Protein AF-A0AAD3ZI78-F1 (afdb_monomer)

Foldseek 3Di:
DVVVVVPDCVVVVVVVVVVVVVVVVVVVVVCVVVVLVVLLVVLQVVLQVVLQVVCLVVFWQDPVSLVSSCVSCVVSVHHSVVDDDDWPPRGHDPPDHIDD

Solvent-accessible surface area (backbone atoms only — not comparable to full-atom values): 5603 Å² total; per-residue (Å²): 123,74,72,60,70,77,68,54,66,73,61,51,56,54,52,55,49,51,54,52,51,52,52,51,50,55,51,47,51,52,51,53,53,50,49,51,52,52,48,53,54,51,36,52,57,48,23,42,53,53,25,44,54,41,15,69,74,74,32,20,63,42,73,68,26,51,50,49,30,39,52,39,28,48,78,59,75,38,66,50,90,82,56,87,82,65,58,37,45,59,64,45,57,95,90,58,78,77,47,96

Sequence (100 aa):
MIMEILRNDDGQALVEFSLVVFLLVVILFSILEGGLLINAKTVLTSAARETARVCAVEGGRTPGALQRLSDSLASGGIDPDEVTALISPGQAIYGTTITC

Radius of gyration: 26.4 Å; Cα contacts (8 Å, |Δi|>4): 76; chains: 1; bounding box: 49×23×80 Å

pLDDT: mean 90.12, std 11.12, range [52.56, 98.56]

Secondary structure (DSSP, 8-state):
--TTTT--THHHHHHHHHHHHHHHHHHHHHHHHHHHHHHHHHHHHHHHHHHHHHHHHHTBS-HHHHHHHHHHHHHTT--GGG-----B-SB--TTPPPB-

Structure (mmCIF, N/CA/C/O backbone):
data_AF-A0AAD3ZI78-F1
#
_entry.id   AF-A0AAD3ZI78-F1
#
loop_
_atom_site.group_PDB
_atom_site.id
_atom_site.type_symbol
_atom_site.label_atom_id
_atom_site.label_alt_id
_atom_site.label_comp_id
_atom_site.label_asym_id
_atom_site.label_entity_id
_atom_site.label_seq_id
_atom_site.pdbx_PDB_ins_code
_atom_site.Cartn_x
_atom_site.Cartn_y
_atom_site.Cartn_z
_atom_site.occupancy
_atom_site.B_iso_or_equiv
_atom_site.auth_seq_id
_atom_site.auth_comp_id
_atom_site.auth_asym_id
_atom_site.auth_atom_id
_atom_site.pdbx_PDB_model_num
ATOM 1 N N . MET A 1 1 ? 28.216 -0.131 -55.099 1.00 52.56 1 MET A N 1
ATOM 2 C CA . MET A 1 1 ? 28.502 1.008 -54.201 1.00 52.56 1 MET A CA 1
ATOM 3 C C . MET A 1 1 ? 27.323 1.396 -53.300 1.00 52.56 1 MET A C 1
ATOM 5 O O . MET A 1 1 ? 27.580 1.785 -52.179 1.00 52.56 1 MET A O 1
ATOM 9 N N . ILE A 1 2 ? 26.050 1.251 -53.713 1.00 54.50 2 ILE A N 1
ATOM 10 C CA . ILE A 1 2 ? 24.888 1.509 -52.821 1.00 54.50 2 ILE A CA 1
ATOM 11 C C . ILE A 1 2 ? 24.674 0.380 -51.787 1.00 54.50 2 ILE A C 1
ATOM 13 O O . ILE A 1 2 ? 24.245 0.634 -50.669 1.00 54.50 2 ILE A O 1
ATOM 17 N N . MET A 1 3 ? 25.040 -0.861 -52.129 1.00 56.88 3 MET A N 1
ATOM 18 C CA . MET A 1 3 ? 24.809 -2.038 -51.274 1.00 56.88 3 MET A CA 1
ATOM 19 C C . MET A 1 3 ? 25.726 -2.131 -50.038 1.00 56.88 3 MET A C 1
ATOM 21 O O . MET A 1 3 ? 25.402 -2.859 -49.110 1.00 56.88 3 MET A O 1
ATOM 25 N N . GLU A 1 4 ? 26.854 -1.410 -50.007 1.00 57.28 4 GLU A N 1
ATOM 26 C CA . GLU A 1 4 ? 27.751 -1.371 -48.834 1.00 57.28 4 GLU A CA 1
ATOM 27 C C . GLU A 1 4 ? 27.272 -0.391 -47.756 1.00 57.28 4 GLU A C 1
ATOM 29 O O . GLU A 1 4 ? 27.529 -0.613 -46.581 1.00 57.28 4 GLU A O 1
ATOM 34 N N . ILE A 1 5 ? 26.503 0.639 -48.124 1.00 56.22 5 ILE A N 1
ATOM 35 C CA . ILE A 1 5 ? 25.954 1.621 -47.171 1.00 56.22 5 ILE A CA 1
ATOM 36 C C . ILE A 1 5 ? 24.827 0.996 -46.325 1.00 56.22 5 ILE A C 1
ATOM 38 O O . ILE A 1 5 ? 24.582 1.410 -45.197 1.00 56.22 5 ILE A O 1
ATOM 42 N N . LEU A 1 6 ? 24.164 -0.041 -46.848 1.00 58.78 6 LEU A N 1
ATOM 43 C CA . LEU A 1 6 ? 23.097 -0.783 -46.163 1.00 58.78 6 LEU A CA 1
ATOM 44 C C . LEU A 1 6 ? 23.615 -1.852 -45.187 1.00 58.78 6 LEU A C 1
ATOM 46 O O . LEU A 1 6 ? 22.817 -2.458 -44.478 1.00 58.78 6 LEU A O 1
ATOM 50 N N . ARG A 1 7 ? 24.929 -2.097 -45.149 1.00 59.78 7 ARG A N 1
ATOM 51 C CA . ARG A 1 7 ? 25.571 -3.106 -44.296 1.00 59.78 7 ARG A CA 1
ATOM 52 C C . ARG A 1 7 ? 26.463 -2.423 -43.261 1.00 59.78 7 ARG A C 1
ATOM 54 O O . ARG A 1 7 ? 27.646 -2.726 -43.157 1.00 59.78 7 ARG A O 1
ATOM 61 N N . ASN A 1 8 ? 25.890 -1.438 -42.571 1.00 61.53 8 ASN A N 1
ATOM 62 C CA . ASN A 1 8 ? 26.553 -0.735 -41.483 1.00 61.53 8 ASN A CA 1
ATOM 63 C C . ASN A 1 8 ? 26.027 -1.271 -40.143 1.00 61.53 8 ASN A C 1
ATOM 65 O O . ASN A 1 8 ? 24.882 -0.999 -39.775 1.00 61.53 8 ASN A O 1
ATOM 69 N N . ASP A 1 9 ? 26.856 -2.035 -39.429 1.00 64.56 9 ASP A N 1
ATOM 70 C CA . ASP A 1 9 ? 26.504 -2.685 -38.153 1.00 64.56 9 ASP A CA 1
ATOM 71 C C . ASP A 1 9 ? 26.240 -1.668 -37.018 1.00 64.56 9 ASP A C 1
ATOM 73 O O . ASP A 1 9 ? 25.617 -1.998 -36.007 1.00 64.56 9 ASP A O 1
ATOM 77 N N . ASP A 1 10 ? 26.620 -0.397 -37.206 1.00 68.00 10 ASP A N 1
ATOM 78 C CA . ASP A 1 10 ? 26.399 0.684 -36.235 1.00 68.00 10 ASP A CA 1
ATOM 79 C C . ASP A 1 10 ? 24.909 0.895 -35.898 1.00 68.00 10 ASP A C 1
ATOM 81 O O . ASP A 1 10 ? 24.553 1.207 -34.760 1.00 68.00 10 ASP A O 1
ATOM 85 N N . GLY A 1 11 ? 24.015 0.712 -36.879 1.00 78.19 11 GLY A N 1
ATOM 86 C CA . GLY A 1 11 ? 22.568 0.839 -36.672 1.00 78.19 11 GLY A CA 1
ATOM 87 C C . GLY A 1 11 ? 21.959 -0.363 -35.945 1.00 78.19 11 GLY A C 1
ATOM 88 O O . GLY A 1 11 ? 20.976 -0.215 -35.219 1.00 78.19 11 GLY A O 1
ATOM 89 N N . GLN A 1 12 ? 22.562 -1.544 -36.098 1.00 86.50 12 GLN A N 1
ATOM 90 C CA . GLN A 1 12 ? 22.105 -2.774 -35.456 1.00 86.50 12 GLN A CA 1
ATOM 91 C C . GLN A 1 12 ? 22.325 -2.715 -33.941 1.00 86.50 12 GLN A C 1
ATOM 93 O O . GLN A 1 12 ? 21.399 -2.999 -33.182 1.00 86.50 12 GLN A O 1
ATOM 98 N N . ALA A 1 13 ? 23.502 -2.257 -33.502 1.00 87.69 13 ALA A N 1
ATOM 99 C CA . ALA A 1 13 ? 23.810 -2.100 -32.080 1.00 87.69 13 ALA A CA 1
ATOM 100 C C . ALA A 1 13 ? 22.825 -1.150 -31.370 1.00 87.69 13 ALA A C 1
ATOM 102 O O . ALA A 1 13 ? 22.404 -1.409 -30.241 1.00 87.69 13 ALA A O 1
ATOM 103 N N . LEU A 1 14 ? 22.401 -0.074 -32.047 1.00 91.75 14 LEU A N 1
ATOM 104 C CA . LEU A 1 14 ? 21.403 0.863 -31.525 1.00 91.75 14 LEU A CA 1
ATOM 105 C C . LEU A 1 14 ? 20.031 0.194 -31.332 1.00 91.75 14 LEU A C 1
ATOM 107 O O . LEU A 1 14 ? 19.369 0.420 -30.315 1.00 91.75 14 LEU A O 1
ATOM 111 N N . VAL A 1 15 ? 19.598 -0.628 -32.292 1.00 92.50 15 VAL A N 1
ATOM 112 C CA . VAL A 1 15 ? 18.311 -1.340 -32.235 1.00 92.50 15 VAL A CA 1
ATOM 113 C C . VAL A 1 15 ? 18.327 -2.413 -31.148 1.00 92.50 15 VAL A C 1
ATOM 115 O O . VAL A 1 15 ? 17.394 -2.479 -30.349 1.00 92.50 15 VAL A O 1
ATOM 118 N N . GLU A 1 16 ? 19.395 -3.209 -31.068 1.00 92.75 16 GLU A N 1
ATOM 119 C CA . GLU A 1 16 ? 19.564 -4.230 -30.028 1.00 92.75 16 GLU A CA 1
ATOM 120 C C . GLU A 1 16 ? 19.541 -3.606 -28.629 1.00 92.75 16 GLU A C 1
ATOM 122 O O . GLU A 1 16 ? 18.783 -4.049 -27.764 1.00 92.75 16 GLU A O 1
ATOM 127 N N . PHE A 1 17 ? 20.289 -2.518 -28.423 1.00 94.38 17 PHE A N 1
ATOM 128 C CA . PHE A 1 17 ? 20.275 -1.790 -27.156 1.00 94.38 17 PHE A CA 1
ATOM 129 C C . PHE A 1 17 ? 18.887 -1.227 -26.828 1.00 94.38 17 PHE A C 1
ATOM 131 O O . PHE A 1 17 ? 18.421 -1.363 -25.696 1.00 94.38 17 PHE A O 1
ATOM 138 N N . SER A 1 18 ? 18.196 -0.647 -27.812 1.00 95.81 18 SER A N 1
ATOM 139 C CA . SER A 1 18 ? 16.851 -0.091 -27.617 1.00 95.81 18 SER A CA 1
ATOM 140 C C . SER A 1 18 ? 15.847 -1.161 -27.185 1.00 95.81 18 SER A C 1
ATOM 142 O O . SER A 1 18 ? 15.036 -0.912 -26.295 1.00 95.81 18 SER A O 1
ATOM 144 N N . LEU A 1 19 ? 15.927 -2.367 -27.758 1.00 96.44 19 LEU A N 1
ATOM 145 C CA . LEU A 1 19 ? 15.078 -3.496 -27.372 1.00 96.44 19 LEU A CA 1
ATOM 146 C C . LEU A 1 19 ? 15.380 -3.984 -25.951 1.00 96.44 19 LEU A C 1
ATOM 148 O O . LEU A 1 19 ? 14.450 -4.236 -25.183 1.00 96.44 19 LEU A O 1
ATOM 152 N N . VAL A 1 20 ? 16.660 -4.077 -25.576 1.00 97.38 20 VAL A N 1
ATOM 153 C CA . VAL A 1 20 ? 17.063 -4.475 -24.218 1.00 97.38 20 VAL A CA 1
ATOM 154 C C . VAL A 1 20 ? 16.598 -3.448 -23.190 1.00 97.38 20 VAL A C 1
ATOM 156 O O . VAL A 1 20 ? 15.990 -3.824 -22.191 1.00 97.38 20 VAL A O 1
ATOM 159 N N . VAL A 1 21 ? 16.831 -2.155 -23.431 1.00 97.62 21 VAL A N 1
ATOM 160 C CA . VAL A 1 21 ? 16.385 -1.086 -22.526 1.00 97.62 21 VAL A CA 1
ATOM 161 C C . VAL A 1 21 ? 14.867 -1.062 -22.419 1.00 97.62 21 VAL A C 1
ATOM 163 O O . VAL A 1 21 ? 14.346 -0.975 -21.311 1.00 97.62 21 VAL A O 1
ATOM 166 N N . PHE A 1 22 ? 14.147 -1.194 -23.535 1.00 97.06 22 PHE A N 1
ATOM 167 C CA . PHE A 1 22 ? 12.689 -1.269 -23.518 1.00 97.06 22 PHE A CA 1
ATOM 168 C C . PHE A 1 22 ? 12.193 -2.426 -22.639 1.00 97.06 22 PHE A C 1
ATOM 170 O O . PHE A 1 22 ? 11.347 -2.221 -21.768 1.00 97.06 22 PHE A O 1
ATOM 177 N N . LEU A 1 23 ? 12.772 -3.620 -22.798 1.00 98.19 23 LEU A N 1
ATOM 178 C CA . LEU A 1 23 ? 12.443 -4.777 -21.967 1.00 98.19 23 LEU A CA 1
ATOM 179 C C . LEU A 1 23 ? 12.782 -4.539 -20.486 1.00 98.19 23 LEU A C 1
ATOM 181 O O . LEU A 1 23 ? 11.972 -4.853 -19.616 1.00 98.19 23 LEU A O 1
ATOM 185 N N . LEU A 1 24 ? 13.947 -3.955 -20.192 1.00 98.50 24 LEU A N 1
ATOM 186 C CA . LEU A 1 24 ? 14.355 -3.621 -18.825 1.00 98.50 24 LEU A CA 1
ATOM 187 C C . LEU A 1 24 ? 13.399 -2.625 -18.168 1.00 98.50 24 LEU A C 1
ATOM 189 O O . LEU A 1 24 ? 13.075 -2.791 -16.996 1.00 98.50 24 LEU A O 1
ATOM 193 N N . VAL A 1 25 ? 12.913 -1.629 -18.911 1.00 98.38 25 VAL A N 1
ATOM 194 C CA . VAL A 1 25 ? 11.924 -0.663 -18.417 1.00 98.38 25 VAL A CA 1
ATOM 195 C C . VAL A 1 25 ? 10.611 -1.366 -18.075 1.00 98.38 25 VAL A C 1
ATOM 197 O O . VAL A 1 25 ? 10.085 -1.159 -16.983 1.00 98.38 25 VAL A O 1
ATOM 200 N N . VAL A 1 26 ? 10.110 -2.250 -18.945 1.00 98.38 26 VAL A N 1
ATOM 201 C CA . VAL A 1 26 ? 8.890 -3.034 -18.670 1.00 98.38 26 VAL A CA 1
ATOM 202 C C . VAL A 1 26 ? 9.057 -3.904 -17.420 1.00 98.38 26 VAL A C 1
ATOM 204 O O . VAL A 1 26 ? 8.173 -3.931 -16.559 1.00 98.38 26 VAL A O 1
ATOM 207 N N . ILE A 1 27 ? 10.197 -4.586 -17.282 1.00 98.56 27 ILE A N 1
ATOM 208 C CA . ILE A 1 27 ? 10.502 -5.411 -16.105 1.00 98.56 27 ILE A CA 1
ATOM 209 C C . ILE A 1 27 ? 10.590 -4.544 -14.845 1.00 98.56 27 ILE A C 1
ATOM 211 O O . ILE A 1 27 ? 10.032 -4.912 -13.813 1.00 98.56 27 ILE A O 1
ATOM 215 N N . LEU A 1 28 ? 11.247 -3.386 -14.923 1.00 98.56 28 LEU A N 1
ATOM 216 C CA . LEU A 1 28 ? 11.381 -2.463 -13.801 1.00 98.56 28 LEU A CA 1
ATOM 217 C C . LEU A 1 28 ? 10.009 -1.999 -13.304 1.00 98.56 28 LEU A C 1
ATOM 219 O O . LEU A 1 28 ? 9.725 -2.149 -12.119 1.00 98.56 28 LEU A O 1
ATOM 223 N N . PHE A 1 29 ? 9.138 -1.510 -14.191 1.00 98.44 29 PHE A N 1
ATOM 224 C CA . PHE A 1 29 ? 7.779 -1.108 -13.809 1.00 98.44 29 PHE A CA 1
ATOM 225 C C . PHE A 1 29 ? 6.981 -2.272 -13.218 1.00 98.44 29 PHE A C 1
ATOM 227 O O . PHE A 1 29 ? 6.338 -2.099 -12.186 1.00 98.44 29 PHE A O 1
ATOM 234 N N . SER A 1 30 ? 7.107 -3.472 -13.789 1.00 98.38 30 SER A N 1
ATOM 235 C CA . SER A 1 30 ? 6.454 -4.674 -13.252 1.00 98.38 30 SER A CA 1
ATOM 236 C C . SER A 1 30 ? 6.899 -4.985 -11.817 1.00 98.38 30 SER A C 1
ATOM 238 O O . SER A 1 30 ? 6.078 -5.346 -10.974 1.00 98.38 30 SER A O 1
ATOM 240 N N . ILE A 1 31 ? 8.192 -4.828 -11.512 1.00 98.44 31 ILE A N 1
ATOM 241 C CA . ILE A 1 31 ? 8.732 -5.029 -10.160 1.00 98.44 31 ILE A CA 1
ATOM 242 C C . ILE A 1 31 ? 8.243 -3.934 -9.208 1.00 98.44 31 ILE A C 1
ATOM 244 O O . ILE A 1 31 ? 7.868 -4.246 -8.079 1.00 98.44 31 ILE A O 1
ATOM 248 N N . LEU A 1 32 ? 8.234 -2.669 -9.640 1.00 98.25 32 LEU A N 1
ATOM 249 C CA . LEU A 1 32 ? 7.789 -1.547 -8.809 1.00 98.25 32 LEU A CA 1
ATOM 250 C C . LEU A 1 32 ? 6.301 -1.665 -8.455 1.00 98.25 32 LEU A C 1
ATOM 252 O O . LEU A 1 32 ? 5.945 -1.604 -7.278 1.00 98.25 32 LEU A O 1
ATOM 256 N N . GLU A 1 33 ? 5.443 -1.895 -9.450 1.00 97.75 33 GLU A N 1
ATOM 257 C CA . GLU A 1 33 ? 4.004 -2.080 -9.236 1.00 97.75 33 GLU A CA 1
ATOM 258 C C . GLU A 1 33 ? 3.714 -3.346 -8.426 1.00 97.75 33 GLU A C 1
ATOM 260 O O . GLU A 1 33 ? 2.930 -3.315 -7.475 1.00 97.75 33 GLU A O 1
ATOM 265 N N . GLY A 1 34 ? 4.399 -4.452 -8.738 1.00 98.19 34 GLY A N 1
ATOM 266 C CA . GLY A 1 34 ? 4.280 -5.695 -7.981 1.00 98.19 34 GLY A CA 1
ATOM 267 C C . GLY A 1 34 ? 4.691 -5.526 -6.516 1.00 98.19 34 GLY A C 1
ATOM 268 O O . GLY A 1 34 ? 4.000 -6.004 -5.615 1.00 98.19 34 GLY A O 1
ATOM 269 N N . GLY A 1 35 ? 5.780 -4.799 -6.260 1.00 97.19 35 GLY A N 1
ATO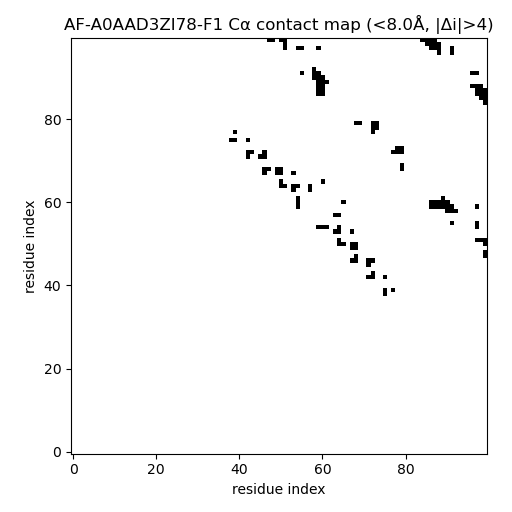M 270 C CA . GLY A 1 35 ? 6.238 -4.465 -4.915 1.00 97.19 35 GLY A CA 1
ATOM 271 C C . GLY A 1 35 ? 5.217 -3.629 -4.145 1.00 97.19 35 GLY A C 1
ATOM 272 O O . GLY A 1 35 ? 4.904 -3.953 -2.998 1.00 97.19 35 GLY A O 1
ATOM 273 N N . LEU A 1 36 ? 4.639 -2.607 -4.785 1.00 95.88 36 LEU A N 1
ATOM 274 C CA . LEU A 1 36 ? 3.613 -1.761 -4.175 1.00 95.88 36 LEU A CA 1
ATOM 275 C C . LEU A 1 36 ? 2.344 -2.557 -3.832 1.00 95.88 36 LEU A C 1
ATOM 277 O O . LEU A 1 36 ? 1.811 -2.418 -2.730 1.00 95.88 36 LEU A O 1
ATOM 281 N N . LEU A 1 37 ? 1.907 -3.451 -4.724 1.00 97.12 37 LEU A N 1
ATOM 282 C CA . LEU A 1 37 ? 0.762 -4.333 -4.488 1.00 97.12 37 LEU A CA 1
ATOM 283 C C . LEU A 1 37 ? 0.996 -5.269 -3.291 1.00 97.12 37 LEU A C 1
ATOM 285 O O . LEU A 1 37 ? 0.124 -5.429 -2.431 1.00 97.12 37 LEU A O 1
ATOM 289 N N . ILE A 1 38 ? 2.178 -5.888 -3.218 1.00 97.88 38 ILE A N 1
ATOM 290 C CA . ILE A 1 38 ? 2.547 -6.781 -2.111 1.00 97.88 38 ILE A CA 1
ATOM 291 C C . ILE A 1 38 ? 2.631 -6.003 -0.794 1.00 97.88 38 ILE A C 1
ATOM 293 O O . ILE A 1 38 ? 2.155 -6.501 0.233 1.00 97.88 38 ILE A O 1
ATOM 297 N N . ASN A 1 39 ? 3.182 -4.786 -0.817 1.00 96.25 39 ASN A N 1
ATOM 298 C CA . ASN A 1 39 ? 3.208 -3.900 0.343 1.00 96.25 39 ASN A CA 1
ATOM 299 C C . ASN A 1 39 ? 1.785 -3.601 0.833 1.00 96.25 39 ASN A C 1
ATOM 301 O O . ASN A 1 39 ? 1.473 -3.885 1.989 1.00 96.25 39 ASN A O 1
ATOM 305 N N . ALA A 1 40 ? 0.900 -3.140 -0.056 1.00 95.94 40 ALA A N 1
ATOM 306 C CA . ALA A 1 40 ? -0.480 -2.805 0.291 1.00 95.94 40 ALA A CA 1
ATOM 307 C C . ALA A 1 40 ? -1.223 -3.999 0.916 1.00 95.94 40 ALA A C 1
ATOM 309 O O . ALA A 1 40 ? -1.851 -3.877 1.970 1.00 95.94 40 ALA A O 1
ATOM 310 N N . LYS A 1 41 ? -1.076 -5.198 0.334 1.00 96.56 41 LYS A N 1
ATOM 311 C CA . LYS A 1 41 ? -1.650 -6.435 0.887 1.00 96.56 41 LYS A CA 1
ATOM 312 C C . LYS A 1 41 ? -1.092 -6.770 2.274 1.00 96.56 41 LYS A C 1
ATOM 314 O O . LYS A 1 41 ? -1.828 -7.221 3.156 1.00 96.56 41 LYS A O 1
ATOM 319 N N . THR A 1 42 ? 0.209 -6.587 2.474 1.00 97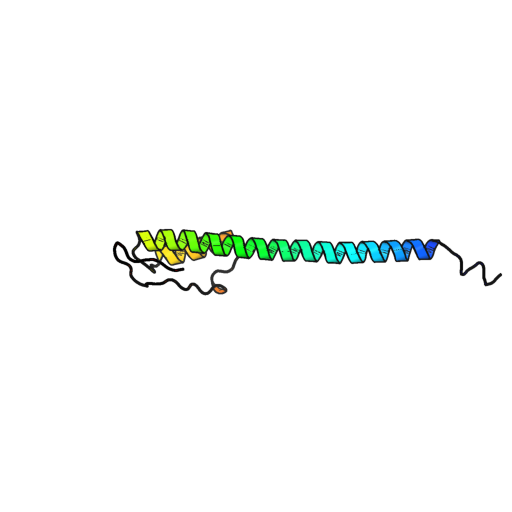.06 42 THR A N 1
ATOM 320 C CA . THR A 1 42 ? 0.877 -6.883 3.749 1.00 97.06 42 THR A CA 1
ATOM 321 C C . THR A 1 42 ? 0.419 -5.928 4.846 1.00 97.06 42 THR A C 1
ATOM 323 O O . THR A 1 42 ? 0.071 -6.381 5.938 1.00 97.06 42 THR A O 1
ATOM 326 N N . VAL A 1 43 ? 0.334 -4.633 4.540 1.00 96.62 43 VAL A N 1
ATOM 327 C CA . VAL A 1 43 ? -0.191 -3.607 5.450 1.00 96.62 43 VAL A CA 1
ATOM 328 C C . VAL A 1 43 ? -1.644 -3.907 5.806 1.00 96.62 43 VAL A C 1
ATOM 330 O O . VAL A 1 43 ? -1.954 -4.027 6.98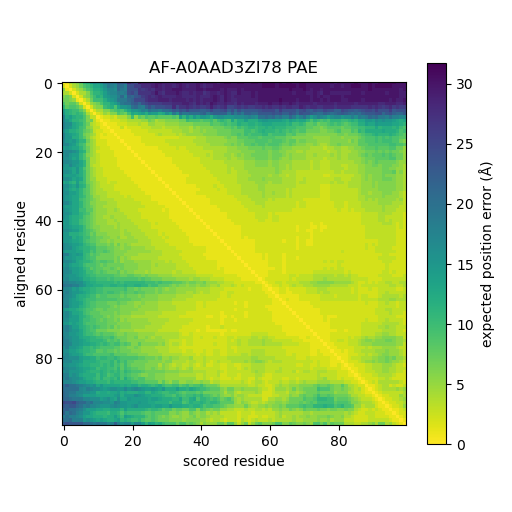8 1.00 96.62 43 VAL A O 1
ATOM 333 N N . LEU A 1 44 ? -2.516 -4.134 4.8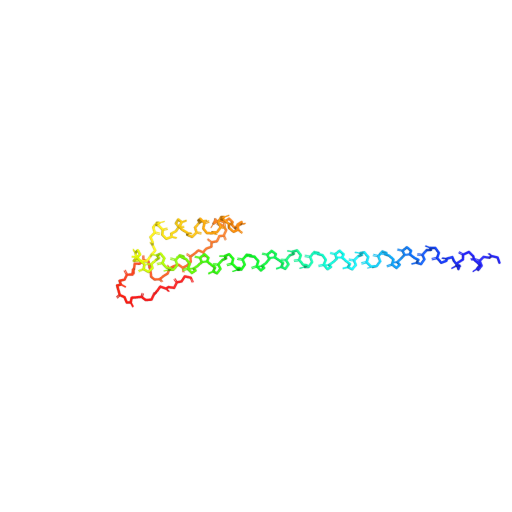16 1.00 95.88 44 LEU A N 1
ATOM 334 C CA . LEU A 1 44 ? -3.943 -4.378 5.052 1.00 95.88 44 LEU A CA 1
ATOM 335 C C . LEU A 1 44 ? -4.186 -5.611 5.935 1.00 95.88 44 LEU A C 1
ATOM 337 O O . LEU A 1 44 ? -4.954 -5.559 6.892 1.00 95.88 44 LEU A O 1
ATOM 341 N N . THR A 1 45 ? -3.495 -6.720 5.656 1.00 95.56 45 THR A N 1
ATOM 342 C CA . THR A 1 45 ? -3.632 -7.946 6.464 1.00 95.56 45 THR A CA 1
ATOM 343 C C . THR A 1 45 ? -3.071 -7.796 7.877 1.00 95.56 45 THR A C 1
ATOM 345 O O . THR A 1 45 ? -3.605 -8.392 8.813 1.00 95.56 45 THR A O 1
ATOM 348 N N . SER A 1 46 ? -2.006 -7.015 8.050 1.00 95.62 46 SER A N 1
ATOM 349 C CA . SER A 1 46 ? -1.424 -6.746 9.368 1.00 95.62 46 SER A CA 1
ATOM 350 C C . SER A 1 46 ? -2.325 -5.827 10.189 1.00 95.62 46 SER A C 1
ATOM 352 O O . SER A 1 46 ? -2.617 -6.142 11.342 1.00 95.62 46 SER A O 1
ATOM 354 N N . ALA A 1 47 ? -2.843 -4.763 9.570 1.00 95.69 47 ALA A N 1
ATOM 355 C CA . ALA A 1 47 ? -3.790 -3.837 10.175 1.00 95.69 47 ALA A CA 1
ATOM 356 C C . ALA A 1 47 ? -5.075 -4.559 10.610 1.00 95.69 47 A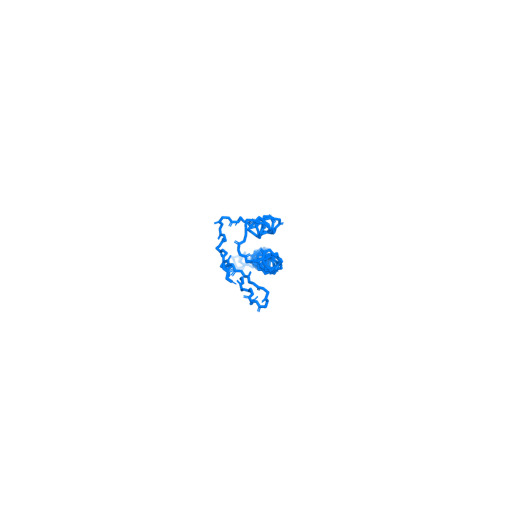LA A C 1
ATOM 358 O O . ALA A 1 47 ? -5.471 -4.447 11.765 1.00 95.69 47 ALA A O 1
ATOM 359 N N . ALA A 1 48 ? -5.659 -5.403 9.749 1.00 94.44 48 ALA A N 1
ATOM 360 C CA . ALA A 1 48 ? -6.847 -6.190 10.092 1.00 94.44 48 ALA A CA 1
ATOM 361 C C . ALA A 1 48 ? -6.629 -7.096 11.319 1.00 94.44 48 ALA A C 1
ATOM 363 O O . ALA A 1 48 ? -7.485 -7.164 12.202 1.00 94.44 48 ALA A O 1
ATOM 364 N N . ARG A 1 49 ? -5.469 -7.765 11.414 1.00 93.56 49 ARG A N 1
ATOM 365 C CA . ARG A 1 49 ? -5.130 -8.618 12.568 1.00 93.56 49 ARG A CA 1
ATOM 366 C C . ARG A 1 49 ? -4.952 -7.820 13.854 1.00 93.56 49 ARG A C 1
ATOM 368 O O . ARG A 1 49 ? -5.446 -8.238 14.900 1.00 93.56 49 ARG A O 1
ATOM 375 N N . GLU A 1 50 ? -4.250 -6.696 13.784 1.00 94.00 50 GLU A N 1
ATOM 376 C CA . GLU A 1 50 ? -4.030 -5.834 14.945 1.00 94.00 50 GLU A CA 1
ATOM 377 C C . GLU A 1 50 ? -5.352 -5.228 15.433 1.00 94.00 50 GLU A C 1
ATOM 379 O O . GLU A 1 50 ? -5.663 -5.294 16.622 1.00 94.00 50 GLU A O 1
ATOM 384 N N . THR A 1 51 ? -6.196 -4.748 14.518 1.00 94.50 51 THR A N 1
ATOM 385 C CA . THR A 1 51 ? -7.539 -4.261 14.844 1.00 94.50 51 THR A CA 1
ATOM 386 C C . THR A 1 51 ? -8.404 -5.361 15.447 1.00 94.50 51 THR A C 1
ATOM 388 O O . THR A 1 51 ? -9.032 -5.123 16.472 1.00 94.50 51 THR A O 1
ATOM 391 N N . ALA A 1 52 ? -8.397 -6.580 14.897 1.00 93.69 52 ALA A N 1
ATOM 392 C CA . ALA A 1 52 ? -9.135 -7.705 15.475 1.00 93.69 52 ALA A CA 1
ATOM 393 C C . ALA A 1 52 ? -8.687 -8.019 16.914 1.00 93.69 52 ALA A C 1
ATOM 395 O O . ALA A 1 52 ? -9.526 -8.308 17.769 1.00 93.69 52 ALA A O 1
ATOM 396 N N . ARG A 1 53 ? -7.382 -7.910 17.211 1.00 92.31 53 ARG A N 1
ATOM 397 C CA . ARG A 1 53 ? -6.851 -8.059 18.574 1.00 92.31 53 ARG A CA 1
ATOM 398 C C . ARG A 1 53 ? -7.411 -6.991 19.507 1.00 92.31 53 ARG A C 1
ATOM 400 O O . ARG A 1 53 ? -7.843 -7.318 20.609 1.00 92.31 53 ARG A O 1
ATOM 407 N N . VAL A 1 54 ? -7.420 -5.734 19.068 1.00 94.94 54 VAL A N 1
ATOM 408 C CA . VAL A 1 54 ? -7.983 -4.625 19.850 1.00 94.94 54 VAL A CA 1
ATOM 409 C C . VAL A 1 54 ? -9.485 -4.827 20.054 1.00 94.94 54 VAL A C 1
ATOM 411 O O . VAL A 1 54 ? -9.948 -4.757 21.186 1.00 94.94 54 VAL A O 1
ATOM 414 N N . CYS A 1 55 ? -10.232 -5.194 19.013 1.00 94.06 55 CYS A N 1
ATOM 415 C CA . CYS A 1 55 ? -11.658 -5.507 19.104 1.00 94.06 55 CYS A CA 1
ATOM 416 C C . CYS A 1 55 ? -11.955 -6.649 20.083 1.00 94.06 55 CYS A C 1
ATOM 418 O O . CYS A 1 55 ? -12.935 -6.581 20.819 1.00 94.06 55 CYS A O 1
ATOM 420 N N . ALA A 1 56 ? -11.124 -7.693 20.122 1.00 92.38 56 ALA A N 1
ATOM 421 C CA . ALA A 1 56 ? -11.306 -8.802 21.056 1.00 92.38 56 ALA A CA 1
ATOM 422 C C . ALA A 1 56 ? -11.126 -8.372 22.523 1.00 92.38 56 ALA A C 1
ATOM 424 O O . ALA A 1 56 ? -11.784 -8.920 23.404 1.00 92.38 56 ALA A O 1
ATOM 425 N N . VAL A 1 57 ? -10.252 -7.394 22.782 1.00 92.88 57 VAL A N 1
ATOM 426 C CA . VAL A 1 57 ? -9.997 -6.857 24.128 1.00 92.88 57 VAL A CA 1
ATOM 427 C C . VAL A 1 57 ? -11.031 -5.800 24.518 1.00 92.88 57 VAL A C 1
ATOM 429 O O . VAL A 1 57 ? -11.508 -5.796 25.649 1.00 92.88 57 VAL A O 1
ATOM 432 N N . GLU A 1 58 ? -11.388 -4.912 23.591 1.00 93.38 58 GLU A N 1
ATOM 433 C CA . GLU A 1 58 ? -12.276 -3.771 23.839 1.00 93.38 58 GLU A CA 1
ATOM 434 C C . GLU A 1 58 ? -13.766 -4.094 23.636 1.00 93.38 58 GLU A C 1
ATOM 436 O O . GLU A 1 58 ? -14.618 -3.251 23.907 1.00 93.38 58 GLU A O 1
ATOM 441 N N . GLY A 1 59 ? -14.102 -5.309 23.195 1.00 91.88 59 GLY A N 1
ATOM 442 C CA . GLY A 1 59 ? -15.489 -5.759 23.074 1.00 91.88 59 GLY A CA 1
ATOM 443 C C . GLY A 1 59 ? -16.178 -5.324 21.779 1.00 91.88 59 GLY A C 1
ATOM 444 O O . GLY A 1 59 ? -17.361 -4.998 21.789 1.00 91.88 59 GLY A O 1
ATOM 445 N N . GLY A 1 60 ? -15.479 -5.362 20.644 1.00 91.94 60 GLY A N 1
ATOM 446 C CA . GLY A 1 60 ? -16.055 -5.163 19.310 1.00 91.94 60 GLY A CA 1
ATOM 447 C C . GLY A 1 60 ? -15.546 -3.903 18.613 1.00 91.94 60 GLY A C 1
ATOM 448 O O . GLY A 1 60 ? -14.361 -3.577 18.675 1.00 91.94 60 GLY A O 1
ATOM 449 N N . ARG A 1 61 ? -16.433 -3.202 17.899 1.00 93.12 61 ARG A N 1
ATOM 450 C CA . ARG A 1 61 ? -16.083 -2.017 17.104 1.00 93.12 61 ARG A CA 1
ATOM 451 C C . ARG A 1 61 ? -16.099 -0.762 17.978 1.00 93.12 61 ARG A C 1
ATOM 453 O O . ARG A 1 61 ? -17.122 -0.094 18.112 1.00 93.12 61 ARG A O 1
ATOM 460 N N . THR A 1 62 ? -14.947 -0.430 18.537 1.00 92.81 62 THR A N 1
ATOM 461 C CA . THR A 1 62 ? -14.742 0.730 19.412 1.00 92.81 62 THR A CA 1
ATOM 462 C C . THR A 1 62 ? -13.962 1.852 18.712 1.00 92.81 62 THR A C 1
ATOM 464 O O . THR A 1 62 ? -13.274 1.604 17.717 1.00 92.81 62 THR A O 1
ATOM 467 N N . PRO A 1 63 ? -14.008 3.096 19.229 1.00 92.06 63 PRO A N 1
ATOM 468 C CA . PRO A 1 63 ? -13.144 4.175 18.744 1.00 92.06 63 PRO A CA 1
ATOM 469 C C . PRO A 1 63 ? -11.648 3.840 18.852 1.00 92.06 63 PRO A C 1
ATOM 471 O O . PRO A 1 63 ? -10.885 4.201 17.963 1.00 92.06 63 PRO A O 1
ATOM 474 N N . GLY A 1 64 ? -11.235 3.104 19.893 1.00 91.38 64 GLY A N 1
ATOM 475 C CA . GLY A 1 64 ? -9.853 2.642 20.065 1.00 91.38 64 GLY A CA 1
ATOM 476 C C . GLY A 1 64 ? -9.413 1.680 18.960 1.00 91.38 64 GLY A C 1
ATOM 477 O O . GLY A 1 64 ? -8.348 1.862 18.370 1.00 91.38 64 GLY A O 1
ATOM 478 N N . ALA A 1 65 ? -10.263 0.715 18.597 1.00 93.00 65 ALA A N 1
ATOM 479 C CA . ALA A 1 65 ? -10.006 -0.196 17.484 1.00 93.00 65 ALA A CA 1
ATOM 480 C C . ALA A 1 65 ? -9.898 0.527 16.132 1.00 93.00 65 ALA A C 1
ATOM 482 O O . ALA A 1 65 ? -9.013 0.208 15.336 1.00 93.00 65 ALA A O 1
ATOM 483 N N . LEU A 1 66 ? -10.764 1.517 15.883 1.00 93.25 66 LEU A N 1
ATOM 484 C CA . LEU A 1 66 ? -10.726 2.320 14.656 1.00 93.25 66 LEU A CA 1
ATOM 485 C C . LEU A 1 66 ? -9.483 3.210 14.589 1.00 93.25 66 LEU A C 1
ATOM 487 O O . LEU A 1 66 ? -8.854 3.273 13.538 1.00 93.25 66 LEU A O 1
ATOM 491 N N . GLN A 1 67 ? -9.076 3.814 15.708 1.00 94.56 67 GLN A N 1
ATOM 492 C CA . GLN A 1 67 ? -7.831 4.579 15.769 1.00 94.56 67 GLN A CA 1
ATOM 493 C C . GLN A 1 67 ? -6.616 3.687 15.480 1.00 94.56 67 GLN A C 1
ATOM 495 O O . GLN A 1 67 ? -5.723 4.052 14.723 1.00 94.56 67 GLN A O 1
ATOM 500 N N . ARG A 1 68 ? -6.586 2.468 16.031 1.00 93.94 68 ARG A N 1
ATOM 501 C CA . ARG A 1 68 ? -5.485 1.530 15.761 1.00 93.94 68 ARG A CA 1
ATOM 502 C C . ARG A 1 68 ? -5.459 1.035 14.327 1.00 93.94 68 ARG A C 1
ATOM 504 O O . ARG A 1 68 ? -4.372 0.820 13.789 1.00 93.94 68 ARG A O 1
ATOM 511 N N . LEU A 1 69 ? -6.626 0.890 13.706 1.00 95.50 69 LEU A N 1
ATOM 512 C CA . LEU A 1 69 ? -6.718 0.625 12.278 1.00 95.50 69 LEU A CA 1
ATOM 513 C C . LEU A 1 69 ? -6.112 1.780 11.469 1.00 95.50 69 LEU A C 1
ATOM 515 O O . LEU A 1 69 ? -5.240 1.529 10.640 1.00 95.50 69 LEU A O 1
ATOM 519 N N . SER A 1 70 ? -6.520 3.028 11.733 1.00 95.75 70 SER A N 1
ATOM 520 C CA . SER A 1 70 ? -6.016 4.195 10.998 1.00 95.75 70 SER A CA 1
ATOM 521 C C . SER A 1 70 ? -4.512 4.387 11.173 1.00 95.75 70 SER A C 1
ATOM 523 O O . SER A 1 70 ? -3.815 4.618 10.189 1.00 95.75 70 SER A O 1
ATOM 525 N N . ASP A 1 71 ? -3.988 4.208 12.389 1.00 95.81 71 ASP A N 1
ATOM 526 C CA . ASP A 1 71 ? -2.550 4.321 12.666 1.00 95.81 71 ASP A CA 1
ATOM 527 C C . ASP A 1 71 ? -1.750 3.245 11.899 1.00 95.81 71 ASP A C 1
ATOM 529 O O . ASP A 1 71 ? -0.687 3.511 11.328 1.00 95.81 71 ASP A O 1
ATOM 533 N N . SER A 1 72 ? -2.283 2.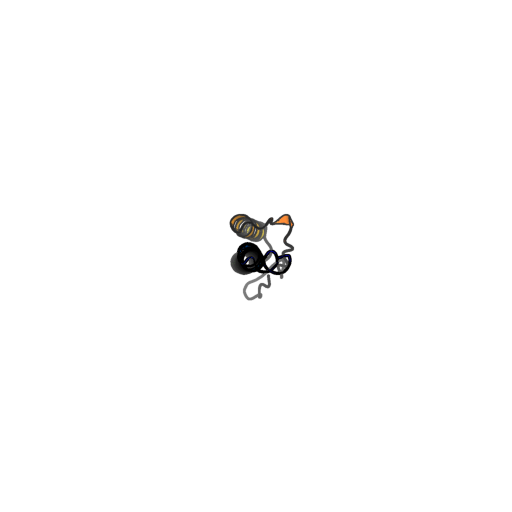018 11.842 1.00 95.25 72 SER A N 1
ATOM 534 C CA . SER A 1 72 ? -1.654 0.899 11.128 1.00 95.25 72 SER A CA 1
ATOM 535 C C . SER A 1 72 ? -1.672 1.092 9.609 1.00 95.25 72 SER A C 1
ATOM 537 O O . SER A 1 72 ? -0.690 0.770 8.945 1.00 95.25 72 SER A O 1
ATOM 539 N N . LEU A 1 73 ? -2.756 1.638 9.050 1.00 96.56 73 LEU A N 1
ATOM 540 C CA . LEU A 1 73 ? -2.853 1.948 7.619 1.00 96.56 73 LEU A CA 1
ATOM 541 C C . LEU A 1 73 ? -1.919 3.102 7.231 1.00 96.56 73 LEU A C 1
ATOM 543 O O . LEU A 1 73 ? -1.118 2.952 6.306 1.00 96.56 73 LEU A O 1
ATOM 547 N N . ALA A 1 74 ? -1.945 4.198 7.995 1.00 95.75 74 ALA A N 1
ATOM 548 C CA . ALA A 1 74 ? -1.135 5.383 7.729 1.00 95.75 74 ALA A CA 1
ATOM 549 C C . ALA A 1 74 ? 0.372 5.085 7.804 1.00 95.75 74 ALA A C 1
ATOM 551 O O . ALA A 1 74 ? 1.137 5.516 6.942 1.00 95.75 74 ALA A O 1
ATOM 552 N N . SER A 1 75 ? 0.810 4.289 8.788 1.00 94.12 75 SER A N 1
ATOM 553 C CA . SER A 1 75 ? 2.216 3.857 8.889 1.00 94.12 75 SER A CA 1
ATOM 554 C C . SER A 1 75 ? 2.671 2.974 7.719 1.00 94.12 75 SER A C 1
ATOM 556 O O . SER A 1 75 ? 3.856 2.956 7.390 1.00 94.12 75 SER A O 1
ATOM 558 N N . GLY A 1 76 ? 1.737 2.280 7.064 1.00 92.94 76 GLY A N 1
ATOM 559 C CA . GLY A 1 76 ? 1.980 1.498 5.855 1.00 92.94 76 GLY A CA 1
ATOM 560 C C . GLY A 1 76 ? 1.832 2.278 4.544 1.00 92.94 76 GLY A C 1
ATOM 561 O O . GLY A 1 76 ? 1.944 1.675 3.475 1.00 92.94 76 GLY A O 1
ATOM 562 N N . GLY A 1 77 ? 1.586 3.591 4.614 1.00 94.69 77 GLY A N 1
ATOM 563 C CA . GLY A 1 77 ? 1.417 4.461 3.448 1.00 94.69 77 GLY A CA 1
ATOM 564 C C . GLY A 1 77 ? 0.069 4.315 2.739 1.00 94.69 77 GLY A C 1
ATOM 565 O O . GLY A 1 77 ? -0.026 4.665 1.566 1.00 94.69 77 GLY A O 1
ATOM 566 N N . ILE A 1 78 ? -0.949 3.779 3.418 1.00 95.94 78 ILE A N 1
ATOM 567 C CA . ILE A 1 78 ? -2.320 3.676 2.904 1.00 95.94 78 ILE A CA 1
ATOM 568 C C . ILE A 1 78 ? -3.167 4.759 3.570 1.00 95.94 78 ILE A C 1
ATOM 570 O O . ILE A 1 78 ? -3.166 4.865 4.798 1.00 95.94 78 ILE A O 1
ATOM 574 N N . ASP A 1 79 ? -3.900 5.534 2.771 1.00 95.38 79 ASP A N 1
ATOM 575 C CA . ASP A 1 79 ? -4.875 6.494 3.283 1.00 95.38 79 ASP A CA 1
ATOM 576 C C . ASP A 1 79 ? -6.044 5.742 3.956 1.00 95.38 79 ASP A C 1
ATOM 578 O O . ASP A 1 79 ? -6.712 4.933 3.299 1.00 95.38 79 ASP A O 1
ATOM 582 N N . PRO A 1 80 ? -6.304 5.956 5.260 1.00 93.31 80 PRO A N 1
ATOM 583 C CA . PRO A 1 80 ? -7.418 5.318 5.950 1.00 93.31 80 PRO A CA 1
ATOM 584 C C . PRO A 1 80 ? -8.787 5.611 5.324 1.00 93.31 8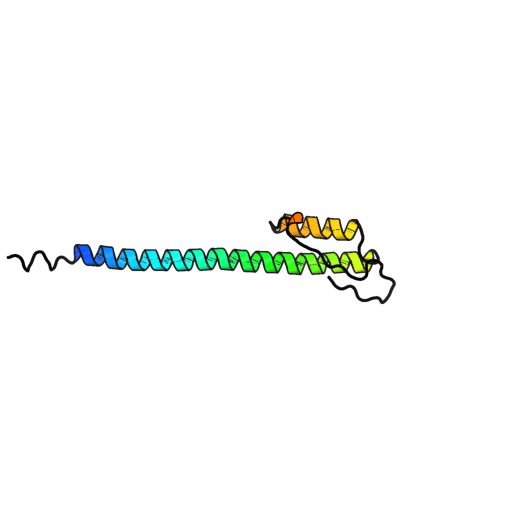0 PRO A C 1
ATOM 586 O O . PRO A 1 80 ? -9.671 4.759 5.419 1.00 93.31 80 PRO A O 1
ATOM 589 N N . ASP A 1 81 ? -8.962 6.768 4.677 1.00 93.25 81 ASP A N 1
ATOM 590 C CA . ASP A 1 81 ? -10.245 7.175 4.090 1.00 93.25 81 ASP A CA 1
ATOM 591 C C . ASP A 1 81 ? -10.577 6.402 2.797 1.00 93.25 81 ASP A C 1
ATOM 593 O O . ASP A 1 81 ? -11.743 6.297 2.410 1.00 93.25 81 ASP A O 1
ATOM 597 N N . GLU A 1 82 ? -9.578 5.783 2.158 1.00 92.62 82 GLU A N 1
ATOM 598 C CA . GLU A 1 82 ? -9.769 4.908 0.992 1.00 92.62 82 GLU A CA 1
ATOM 599 C C . GLU A 1 82 ? -10.159 3.468 1.379 1.00 92.62 82 GLU A C 1
ATOM 601 O O . GLU A 1 82 ? -10.548 2.666 0.524 1.00 92.62 82 GLU A O 1
ATOM 606 N N . VAL A 1 83 ? -10.081 3.112 2.667 1.00 93.56 83 VAL A N 1
ATOM 607 C CA . VAL A 1 83 ? -10.288 1.742 3.152 1.00 93.56 83 VAL A CA 1
ATOM 608 C C . VAL A 1 83 ? -11.631 1.600 3.863 1.00 93.56 83 VAL A C 1
ATOM 610 O O . VAL A 1 83 ? -11.913 2.228 4.879 1.00 93.56 83 VAL A O 1
ATOM 613 N N . THR A 1 84 ? -12.459 0.665 3.390 1.00 91.88 84 THR A N 1
ATOM 614 C CA . THR A 1 84 ? -13.697 0.291 4.089 1.00 91.88 84 THR A CA 1
ATOM 615 C C . THR A 1 84 ? -13.446 -0.852 5.070 1.00 91.88 84 THR A C 1
ATOM 617 O O . THR A 1 84 ? -13.166 -1.979 4.669 1.00 91.88 84 THR A O 1
ATOM 620 N N . ALA A 1 85 ? -13.601 -0.578 6.366 1.00 90.31 85 ALA A N 1
ATOM 621 C CA . ALA A 1 85 ? -13.402 -1.558 7.432 1.00 90.31 85 ALA A CA 1
ATOM 622 C C . ALA A 1 85 ? -14.714 -2.232 7.869 1.00 90.31 85 ALA A C 1
ATOM 624 O O . ALA A 1 85 ? -15.581 -1.588 8.478 1.00 90.31 85 ALA A O 1
ATOM 625 N N . LEU A 1 86 ? -14.834 -3.541 7.624 1.00 91.56 86 LEU A N 1
ATOM 626 C CA . LEU A 1 86 ? -15.986 -4.361 8.009 1.00 91.56 86 LEU A CA 1
ATOM 627 C C . LEU A 1 86 ? -15.692 -5.145 9.291 1.00 91.56 86 LEU A C 1
ATOM 629 O O . LEU A 1 86 ? -15.278 -6.294 9.258 1.00 91.56 86 LEU A O 1
ATOM 633 N N . ILE A 1 87 ? -15.945 -4.515 10.435 1.00 92.06 87 ILE A N 1
ATOM 634 C CA . ILE A 1 87 ? -15.736 -5.128 11.754 1.00 92.06 87 ILE A CA 1
ATOM 635 C C . ILE A 1 87 ? -17.079 -5.617 12.292 1.00 92.06 87 ILE A C 1
ATOM 637 O O . ILE A 1 87 ? -18.005 -4.817 12.457 1.00 92.06 87 ILE A O 1
ATOM 641 N N . SER A 1 88 ? -17.174 -6.909 12.599 1.00 90.12 88 SER A N 1
ATOM 642 C CA . SER A 1 88 ? -18.360 -7.543 13.177 1.00 90.12 88 SER A CA 1
ATOM 643 C C . SER A 1 88 ? -17.979 -8.531 14.291 1.00 90.12 88 SER A C 1
ATOM 645 O O . SER A 1 88 ? -16.981 -9.238 14.151 1.00 90.12 88 SER A O 1
ATOM 647 N N . PRO A 1 89 ? -18.765 -8.629 15.379 1.00 88.12 89 PRO A N 1
ATOM 648 C CA . PRO A 1 89 ? -19.920 -7.793 15.711 1.00 88.12 89 PRO A CA 1
ATOM 649 C C . PRO A 1 89 ? -19.509 -6.397 16.216 1.00 88.12 89 PRO A C 1
ATOM 651 O O . PRO A 1 89 ? -18.409 -6.191 16.726 1.00 88.12 89 PRO A O 1
ATOM 654 N N . GLY A 1 90 ? -20.416 -5.419 16.097 1.00 86.81 90 GLY A N 1
ATOM 655 C CA . GLY A 1 90 ? -20.179 -4.055 16.594 1.00 86.81 90 GLY A CA 1
ATOM 656 C C . GLY A 1 90 ? -20.016 -3.980 18.117 1.00 86.81 90 GLY A C 1
ATOM 657 O O . GLY A 1 90 ? -19.349 -3.080 18.619 1.00 86.81 90 GLY A O 1
ATOM 658 N N . GLN A 1 91 ? -20.583 -4.951 18.831 1.00 87.56 91 GLN A N 1
ATOM 659 C CA . GLN A 1 91 ? -20.403 -5.190 20.259 1.00 87.56 91 GLN A CA 1
ATOM 660 C C . GLN A 1 9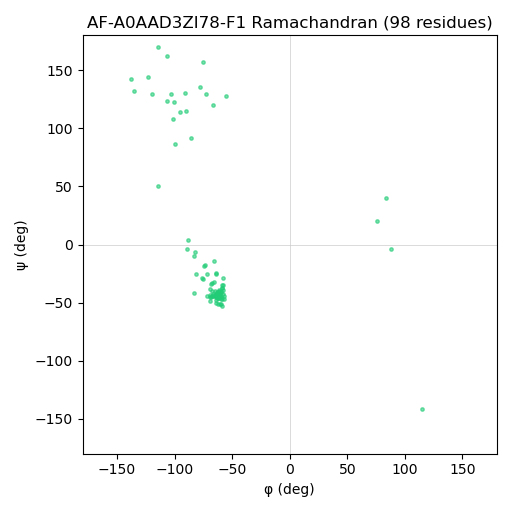1 ? -20.181 -6.689 20.462 1.00 87.56 91 GLN A C 1
ATOM 662 O O . GLN A 1 91 ? -20.916 -7.506 19.907 1.00 87.56 91 GLN A O 1
ATOM 667 N N . ALA A 1 92 ? -19.169 -7.040 21.239 1.00 88.88 92 ALA A N 1
ATOM 668 C CA . ALA A 1 92 ? -18.733 -8.401 21.494 1.00 88.88 92 ALA A CA 1
ATOM 669 C C . ALA A 1 92 ? -18.755 -8.680 23.000 1.00 88.88 92 ALA A C 1
ATOM 671 O O . ALA A 1 92 ? -18.446 -7.813 23.815 1.00 88.88 92 ALA A O 1
ATOM 672 N N . ILE A 1 93 ? -19.104 -9.912 23.361 1.00 87.75 93 ILE A N 1
ATOM 673 C CA . ILE A 1 93 ? -19.015 -10.421 24.733 1.00 87.75 93 ILE A CA 1
ATOM 674 C C . ILE A 1 93 ? -17.977 -11.539 24.785 1.00 87.75 93 ILE A C 1
ATOM 676 O O . ILE A 1 93 ? -17.498 -12.018 23.756 1.00 87.75 93 ILE A O 1
ATOM 680 N N . TYR A 1 94 ? -17.615 -11.988 25.984 1.00 85.06 94 TYR A N 1
ATOM 681 C CA . TYR A 1 94 ? -16.658 -13.083 26.106 1.00 85.06 94 TYR A CA 1
ATOM 682 C C . TYR A 1 94 ? -17.119 -14.318 25.310 1.00 85.06 94 TYR A C 1
ATOM 684 O O . TYR A 1 94 ? -18.252 -14.775 25.456 1.00 85.06 94 TYR A O 1
ATOM 692 N N . GLY A 1 95 ? -16.235 -14.842 24.457 1.00 86.12 95 GLY A N 1
ATOM 693 C CA . GLY A 1 95 ? -16.512 -15.994 23.595 1.00 86.12 95 GLY A CA 1
ATOM 694 C C . GLY A 1 95 ? -17.127 -15.673 22.226 1.00 86.12 95 GLY A C 1
ATOM 695 O O . GLY A 1 95 ? -17.274 -16.594 21.425 1.00 86.12 95 GLY A O 1
ATOM 696 N N . THR A 1 96 ? -17.449 -14.413 21.901 1.00 88.44 96 THR A N 1
A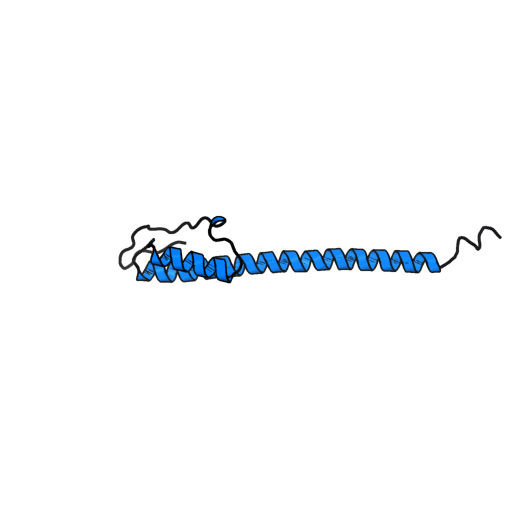TOM 697 C CA . THR A 1 96 ? -17.877 -14.061 20.532 1.00 88.44 96 THR A CA 1
ATOM 698 C C . THR A 1 96 ? -16.691 -13.963 19.580 1.00 88.44 96 THR A C 1
ATOM 700 O O . THR A 1 96 ? -15.676 -13.345 19.899 1.00 88.44 96 THR A O 1
ATOM 703 N N . THR A 1 97 ? -16.833 -14.533 18.385 1.00 88.00 97 THR A N 1
ATOM 704 C CA . THR A 1 97 ? -15.834 -14.422 17.318 1.00 88.00 97 THR A CA 1
ATOM 705 C C . THR A 1 97 ? -15.848 -13.022 16.708 1.00 88.00 97 THR A C 1
ATOM 707 O O . THR A 1 97 ? -16.903 -12.535 16.310 1.00 88.00 97 THR A O 1
ATOM 710 N N . ILE A 1 98 ? -14.671 -12.400 16.603 1.00 90.44 98 ILE A N 1
ATOM 711 C CA . ILE A 1 98 ? -14.463 -11.146 15.872 1.00 90.44 98 ILE A CA 1
ATOM 712 C C . ILE A 1 98 ? -14.074 -11.468 14.425 1.00 90.44 98 ILE A C 1
ATOM 714 O O . ILE A 1 98 ? -13.153 -12.252 14.191 1.00 90.44 98 ILE A O 1
ATOM 718 N N . THR A 1 99 ? -14.748 -10.838 13.466 1.00 88.06 99 THR A N 1
ATOM 719 C CA . THR A 1 99 ? -14.418 -10.866 12.035 1.00 88.06 99 THR A CA 1
ATOM 720 C C . THR A 1 99 ? -14.129 -9.446 11.554 1.00 88.06 99 THR A C 1
ATOM 722 O O . THR A 1 99 ? -14.943 -8.553 11.809 1.00 88.06 99 THR A O 1
ATOM 725 N N . CYS A 1 100 ? -13.000 -9.262 10.868 1.00 80.81 100 CYS A N 1
ATOM 726 C CA . CYS A 1 100 ? -12.511 -7.988 10.336 1.00 80.81 100 CYS A CA 1
ATOM 727 C C . CYS A 1 100 ? -12.080 -8.141 8.876 1.00 80.81 100 CYS A C 1
ATOM 729 O O . CYS A 1 100 ? -11.608 -9.252 8.532 1.00 80.81 100 CYS A O 1
#

Mean predicted aligned error: 7.03 Å